Protein AF-A0A7H9EJ75-F1 (afdb_monomer)

Foldseek 3Di:
DAEDEDEPCLDPVNVVVLVVCVVPDPYAYEYEEACCCPSVVVVDDPSYHYQHDHPVPVVSVVVSD

InterPro domains:
  IPR016040 NAD(P)-binding domain [PF13460] (8-65)
  IPR036291 NAD(P)-bin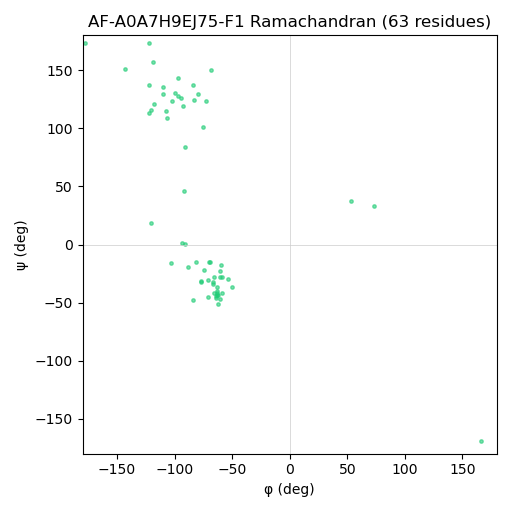ding domain superfamily [SSF51735] (1-65)

Structure (mmCIF, N/CA/C/O backbone):
data_AF-A0A7H9EJ75-F1
#
_entry.id   AF-A0A7H9EJ75-F1
#
loop_
_atom_site.group_PDB
_atom_site.id
_atom_site.ty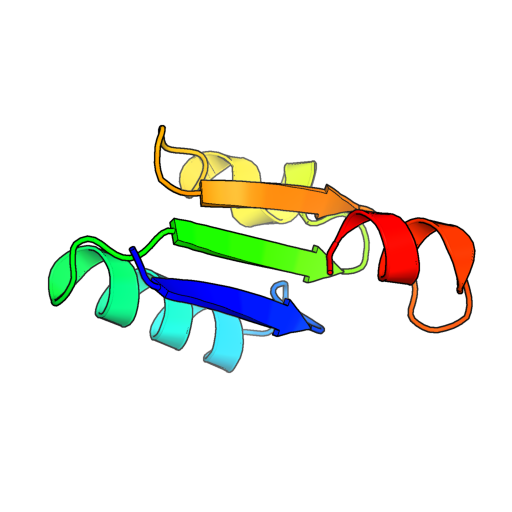pe_symbol
_atom_site.label_atom_id
_atom_site.label_alt_id
_atom_site.label_comp_id
_atom_site.label_asym_id
_atom_site.label_entity_id
_atom_site.label_seq_id
_atom_site.pdbx_PDB_ins_code
_atom_site.Cartn_x
_atom_site.Cartn_y
_atom_site.Cartn_z
_atom_site.occupancy
_atom_site.B_iso_or_equiv
_atom_site.auth_seq_id
_atom_site.auth_comp_id
_atom_site.auth_asym_id
_atom_site.auth_atom_id
_atom_site.pdbx_PDB_model_num
ATOM 1 N N . MET A 1 1 ? -19.061 -5.477 1.493 1.00 59.72 1 MET A N 1
ATOM 2 C CA . MET A 1 1 ? -17.641 -5.242 1.828 1.00 59.72 1 MET A CA 1
ATOM 3 C C . MET A 1 1 ? -17.125 -4.116 0.947 1.00 59.72 1 MET A C 1
ATOM 5 O O . MET A 1 1 ? -17.609 -3.999 -0.175 1.00 59.72 1 MET A O 1
ATOM 9 N N . LYS A 1 2 ? -16.247 -3.244 1.454 1.00 81.12 2 LYS A N 1
ATOM 10 C CA . LYS A 1 2 ? -15.685 -2.117 0.691 1.00 81.12 2 LYS A CA 1
ATOM 11 C C . LYS A 1 2 ? -14.208 -2.399 0.431 1.00 81.12 2 LYS A C 1
ATOM 13 O O . LYS A 1 2 ? -13.491 -2.733 1.366 1.00 81.12 2 LYS A O 1
ATOM 18 N N . LYS A 1 3 ? -13.795 -2.272 -0.828 1.00 85.88 3 LYS A N 1
ATOM 19 C CA . LYS A 1 3 ? -12.415 -2.451 -1.280 1.00 85.88 3 LYS A CA 1
ATOM 20 C C . LYS A 1 3 ? -11.846 -1.097 -1.682 1.00 85.88 3 LYS A C 1
ATOM 22 O O . LYS A 1 3 ? -12.533 -0.319 -2.346 1.00 85.88 3 LYS A O 1
ATOM 27 N N . ILE A 1 4 ? -10.620 -0.813 -1.259 1.00 87.12 4 ILE A N 1
ATOM 28 C CA . ILE A 1 4 ? -9.918 0.432 -1.573 1.00 87.12 4 ILE A CA 1
ATOM 29 C C . ILE A 1 4 ? -8.663 0.099 -2.370 1.00 87.12 4 ILE A C 1
ATOM 31 O O . ILE A 1 4 ? -7.782 -0.615 -1.898 1.00 87.12 4 ILE A O 1
ATOM 35 N N . LEU A 1 5 ? -8.581 0.656 -3.576 1.00 88.94 5 LEU A N 1
ATOM 36 C CA . LEU A 1 5 ? -7.397 0.595 -4.422 1.00 88.94 5 LEU A CA 1
ATOM 37 C C . LEU A 1 5 ? -6.526 1.832 -4.181 1.00 88.94 5 LEU A C 1
ATOM 39 O O . LEU A 1 5 ? -6.949 2.963 -4.426 1.00 88.94 5 LEU A O 1
ATOM 43 N N . VAL A 1 6 ? -5.293 1.615 -3.732 1.00 87.25 6 VAL A N 1
ATOM 44 C CA . VAL A 1 6 ? -4.290 2.659 -3.515 1.00 87.25 6 VAL A CA 1
ATOM 45 C C . VAL A 1 6 ? -3.240 2.573 -4.613 1.00 87.25 6 VAL A C 1
ATOM 47 O O . VAL A 1 6 ? -2.404 1.667 -4.641 1.00 87.25 6 VAL A O 1
ATOM 50 N N . LEU A 1 7 ? -3.258 3.549 -5.515 1.00 87.50 7 LEU A N 1
ATOM 51 C CA . LEU A 1 7 ? -2.262 3.669 -6.573 1.00 87.50 7 LEU A CA 1
ATOM 52 C C . LEU A 1 7 ? -1.010 4.394 -6.064 1.00 87.50 7 LEU A C 1
ATOM 54 O O . LEU A 1 7 ? -1.102 5.404 -5.370 1.00 87.50 7 LEU A O 1
ATOM 58 N N . GLY A 1 8 ? 0.176 3.905 -6.432 1.00 84.44 8 GLY A N 1
ATOM 59 C CA . GLY A 1 8 ? 1.435 4.468 -5.938 1.00 84.44 8 GLY A CA 1
ATOM 60 C C . GLY A 1 8 ? 1.711 4.107 -4.475 1.00 84.44 8 GLY A C 1
ATOM 61 O O . GLY A 1 8 ? 2.326 4.889 -3.748 1.00 84.44 8 GLY A O 1
ATOM 62 N N . ALA A 1 9 ? 1.288 2.914 -4.047 1.00 85.12 9 ALA A N 1
ATOM 63 C CA . ALA A 1 9 ? 1.334 2.473 -2.652 1.00 85.12 9 ALA A CA 1
ATOM 64 C C . ALA A 1 9 ? 2.742 2.436 -2.024 1.00 85.12 9 ALA A C 1
ATOM 66 O O . ALA A 1 9 ? 2.884 2.444 -0.804 1.00 85.12 9 ALA A O 1
ATOM 67 N N . ALA A 1 10 ? 3.796 2.440 -2.843 1.00 81.50 10 ALA A N 1
ATOM 68 C CA . ALA A 1 10 ? 5.180 2.519 -2.380 1.00 81.50 10 ALA A CA 1
ATOM 69 C C . ALA A 1 10 ? 5.556 3.890 -1.768 1.00 81.50 10 ALA A C 1
ATOM 71 O O . ALA A 1 10 ? 6.588 4.000 -1.103 1.00 81.50 10 ALA A O 1
ATOM 72 N N . GLY A 1 11 ? 4.746 4.936 -1.974 1.00 83.00 11 GLY A N 1
ATOM 73 C CA . GLY A 1 11 ? 4.976 6.262 -1.397 1.00 83.00 11 GLY A CA 1
ATOM 74 C C . GLY A 1 11 ? 4.805 6.292 0.128 1.00 83.00 11 GLY A C 1
ATOM 75 O O . GLY A 1 11 ? 3.994 5.561 0.689 1.00 83.00 11 GLY A O 1
ATOM 76 N N . GLN A 1 12 ? 5.537 7.174 0.819 1.00 84.06 12 GLN A N 1
ATOM 77 C CA . GLN A 1 12 ? 5.485 7.273 2.289 1.00 84.06 12 GLN A CA 1
ATOM 78 C C . GLN A 1 12 ? 4.077 7.582 2.823 1.00 84.06 12 GLN A C 1
ATOM 80 O O . GLN A 1 12 ? 3.640 6.958 3.787 1.00 84.06 12 GLN A O 1
ATOM 85 N N . ILE A 1 13 ? 3.346 8.487 2.162 1.00 86.31 13 ILE A N 1
ATOM 86 C CA . ILE A 1 13 ? 1.966 8.835 2.535 1.00 86.31 13 ILE A CA 1
ATOM 87 C C . ILE A 1 13 ? 1.046 7.625 2.362 1.00 86.31 13 ILE A C 1
ATOM 89 O O . ILE A 1 13 ? 0.280 7.297 3.262 1.00 86.31 13 ILE A O 1
ATOM 93 N N . ALA A 1 14 ? 1.153 6.928 1.229 1.00 85.75 14 ALA A N 1
ATOM 94 C CA . ALA A 1 14 ? 0.316 5.772 0.936 1.00 85.75 14 ALA A CA 1
ATOM 95 C C . ALA A 1 14 ? 0.550 4.622 1.928 1.00 85.75 14 ALA A C 1
ATOM 97 O O . ALA A 1 14 ? -0.408 3.973 2.345 1.00 85.75 14 ALA A O 1
ATOM 98 N N . ARG A 1 15 ? 1.794 4.417 2.380 1.00 83.69 15 ARG A N 1
ATOM 99 C CA . ARG A 1 15 ? 2.127 3.445 3.437 1.00 83.69 15 ARG A CA 1
ATOM 100 C C . ARG A 1 15 ? 1.444 3.784 4.758 1.00 83.69 15 ARG A C 1
ATOM 102 O O . ARG A 1 15 ? 0.765 2.930 5.317 1.00 83.69 15 ARG A O 1
ATOM 109 N N . GLN A 1 16 ? 1.577 5.027 5.222 1.00 87.31 16 GLN A N 1
ATOM 110 C CA . GLN A 1 16 ? 0.942 5.474 6.467 1.00 87.31 16 GLN A CA 1
ATOM 111 C C . GLN A 1 16 ? -0.586 5.420 6.387 1.00 87.31 16 GLN A C 1
ATOM 113 O O . GLN A 1 16 ? -1.239 5.007 7.343 1.00 87.31 16 GLN A O 1
ATOM 118 N N . PHE A 1 17 ? -1.154 5.805 5.242 1.00 87.56 17 PHE A N 1
ATOM 119 C CA . PHE A 1 17 ? -2.585 5.693 4.983 1.00 87.56 17 PHE A CA 1
ATOM 120 C C . PHE A 1 17 ? -3.051 4.237 5.061 1.00 87.56 17 PHE A C 1
ATOM 122 O O . PHE A 1 17 ? -4.013 3.946 5.761 1.00 87.56 17 PHE A O 1
ATOM 129 N N . SER A 1 18 ? -2.328 3.321 4.413 1.00 85.44 18 SER A N 1
ATOM 130 C CA . SER A 1 18 ? -2.675 1.897 4.397 1.00 85.44 18 SER A CA 1
ATOM 131 C C . SER A 1 18 ? -2.625 1.282 5.794 1.00 85.44 18 SER A C 1
ATOM 133 O O . SER A 1 18 ? -3.546 0.580 6.189 1.00 85.44 18 SER A O 1
ATOM 135 N N . GLN A 1 19 ? -1.589 1.603 6.574 1.00 86.38 19 GLN A N 1
ATOM 136 C CA . GLN A 1 19 ? -1.456 1.141 7.959 1.00 86.38 19 GLN A CA 1
ATOM 137 C C . GLN A 1 19 ? -2.588 1.649 8.857 1.00 86.38 19 GLN A C 1
ATOM 139 O O . GLN A 1 19 ? -3.134 0.879 9.639 1.00 86.38 1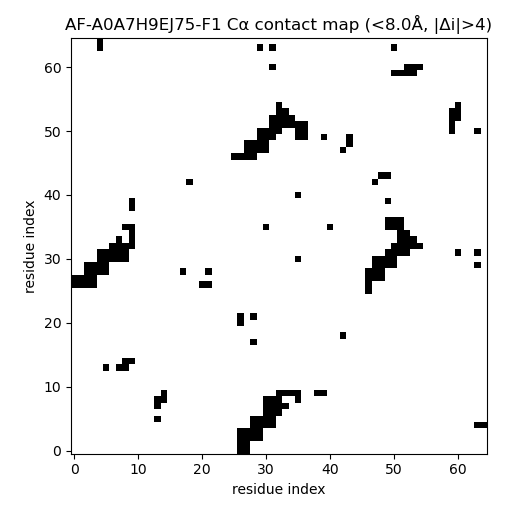9 GLN A O 1
ATOM 144 N N . ARG A 1 20 ? -2.960 2.930 8.740 1.00 88.00 20 ARG A N 1
ATOM 145 C CA . ARG A 1 20 ? -4.097 3.486 9.488 1.00 88.00 20 ARG A CA 1
ATOM 146 C C . ARG A 1 20 ? -5.411 2.837 9.087 1.00 88.00 20 ARG A C 1
ATOM 148 O O . ARG A 1 20 ? -6.199 2.482 9.951 1.00 88.00 20 ARG A O 1
ATOM 155 N N . LEU A 1 21 ? -5.625 2.658 7.788 1.00 86.38 21 LEU A N 1
ATOM 156 C CA . LEU A 1 21 ? -6.857 2.077 7.277 1.00 86.38 21 LEU A CA 1
ATOM 157 C C . LEU A 1 21 ? -7.032 0.630 7.758 1.00 86.38 21 LEU A C 1
ATOM 159 O O . LEU A 1 21 ? -8.122 0.280 8.192 1.00 86.38 21 LEU A O 1
ATOM 163 N N . LEU A 1 22 ? -5.961 -0.166 7.770 1.00 83.81 22 LEU A N 1
ATOM 164 C CA . LEU A 1 22 ? -5.968 -1.527 8.322 1.00 83.81 22 LEU A CA 1
ATOM 165 C C . LEU A 1 22 ? -6.166 -1.561 9.844 1.00 83.81 22 LEU A C 1
ATOM 167 O O . LEU A 1 22 ? -6.758 -2.497 10.367 1.00 83.81 22 LEU A O 1
ATOM 171 N N . ALA A 1 23 ? -5.677 -0.550 10.567 1.00 86.62 23 ALA A N 1
ATOM 172 C CA . ALA A 1 23 ? -5.841 -0.470 12.018 1.00 86.62 23 ALA A CA 1
ATOM 173 C C . ALA A 1 23 ? -7.250 -0.018 12.441 1.00 86.62 23 ALA A C 1
ATOM 175 O O . ALA A 1 23 ? -7.722 -0.387 13.513 1.00 86.62 23 ALA A O 1
ATOM 176 N N . GLU A 1 24 ? -7.904 0.812 11.627 1.00 86.75 24 GLU A N 1
ATOM 177 C CA . GLU A 1 24 ? -9.185 1.442 11.964 1.00 86.75 24 GLU A CA 1
ATOM 178 C C . GLU A 1 24 ? -10.382 0.776 11.272 1.00 86.75 24 GLU A C 1
ATOM 180 O O . GLU A 1 24 ? -11.528 1.018 11.658 1.00 86.75 24 GLU A O 1
ATOM 185 N N . THR A 1 25 ? -10.149 -0.043 10.240 1.00 84.44 25 THR A N 1
ATOM 186 C CA . THR A 1 25 ? -11.217 -0.626 9.421 1.00 84.44 25 THR A CA 1
ATOM 187 C C . THR A 1 25 ? -10.915 -2.056 8.978 1.00 84.44 25 THR A C 1
ATOM 189 O O . THR A 1 25 ? -9.772 -2.420 8.737 1.00 84.44 25 THR A O 1
ATOM 192 N N . ASP A 1 26 ? -11.977 -2.836 8.787 1.00 83.81 26 ASP A N 1
ATOM 193 C CA . ASP A 1 26 ? -11.958 -4.198 8.229 1.00 83.81 26 ASP A CA 1
ATOM 194 C C . ASP A 1 26 ? -12.165 -4.146 6.696 1.00 83.81 26 ASP A C 1
ATOM 196 O O . ASP A 1 26 ? -13.075 -4.751 6.123 1.00 83.81 26 ASP A O 1
ATOM 200 N N . MET A 1 27 ? -11.445 -3.236 6.028 1.00 85.44 27 MET A N 1
ATOM 201 C CA . MET A 1 27 ? -11.553 -3.037 4.579 1.00 85.44 27 MET A CA 1
ATOM 202 C C . MET A 1 27 ? -10.448 -3.786 3.844 1.00 85.44 27 MET A C 1
ATOM 204 O O . MET A 1 27 ? -9.292 -3.780 4.257 1.00 85.44 27 MET A O 1
ATOM 208 N N . GLU A 1 28 ? -10.787 -4.336 2.678 1.00 88.38 28 GLU A N 1
ATOM 209 C CA . GLU A 1 28 ? -9.785 -4.899 1.778 1.00 88.38 28 GLU A CA 1
ATOM 210 C C . GLU A 1 28 ? -8.988 -3.774 1.109 1.00 88.38 28 GLU A C 1
ATOM 212 O O . GLU A 1 28 ? -9.556 -2.919 0.415 1.00 88.38 28 GLU A O 1
ATOM 217 N N . LEU A 1 29 ? -7.666 -3.801 1.265 1.00 89.12 29 LEU A N 1
ATOM 218 C CA . LEU A 1 29 ? -6.762 -2.913 0.546 1.00 89.12 29 LEU A CA 1
ATOM 219 C C . LEU A 1 29 ? -6.137 -3.631 -0.638 1.00 89.12 29 LEU A C 1
ATOM 221 O O . LEU A 1 29 ? -5.524 -4.687 -0.505 1.00 89.12 29 LEU A O 1
ATOM 225 N N . VAL A 1 30 ? -6.206 -2.987 -1.795 1.00 90.19 30 VAL A N 1
ATOM 226 C CA . VAL A 1 30 ? -5.385 -3.334 -2.949 1.00 90.19 30 VAL A CA 1
ATOM 227 C C . VAL A 1 30 ? -4.341 -2.246 -3.104 1.00 90.19 30 VAL A C 1
ATOM 229 O O . VAL A 1 30 ? -4.654 -1.084 -3.349 1.00 90.19 30 VAL A O 1
ATOM 232 N N . LEU A 1 31 ? -3.083 -2.609 -2.927 1.00 88.94 31 LEU A N 1
ATOM 233 C CA . LEU A 1 31 ? -1.955 -1.717 -3.106 1.00 88.94 31 LEU A CA 1
ATOM 234 C C . LEU A 1 31 ? -1.394 -1.955 -4.508 1.00 88.94 31 LEU A C 1
ATOM 236 O O . LEU A 1 31 ? -1.097 -3.090 -4.872 1.00 88.94 31 LEU A O 1
ATOM 240 N N . TYR A 1 32 ? -1.240 -0.891 -5.294 1.00 89.31 32 TYR A N 1
ATOM 241 C CA . TYR A 1 32 ? -0.696 -0.961 -6.649 1.00 89.31 32 TYR A CA 1
ATOM 242 C C . TYR A 1 32 ? 0.537 -0.078 -6.798 1.00 89.31 32 TYR A C 1
ATOM 244 O O . TYR A 1 32 ? 0.557 1.082 -6.364 1.00 89.31 32 TYR A O 1
ATOM 252 N N . GLY A 1 33 ? 1.565 -0.586 -7.470 1.00 86.62 33 GLY A N 1
ATOM 253 C CA . GLY A 1 33 ? 2.710 0.231 -7.854 1.00 86.62 33 GLY A CA 1
ATOM 254 C C . GLY A 1 33 ? 3.919 -0.573 -8.305 1.00 86.62 33 GLY A C 1
ATOM 255 O O . GLY A 1 33 ? 3.864 -1.780 -8.508 1.00 86.62 33 GLY A O 1
ATOM 256 N N . ARG A 1 34 ? 5.051 0.113 -8.454 1.00 84.94 34 ARG A N 1
ATOM 257 C CA . ARG A 1 34 ? 6.283 -0.519 -8.923 1.00 84.94 34 ARG A CA 1
ATOM 258 C C . ARG A 1 34 ? 7.014 -1.197 -7.764 1.00 84.94 34 ARG A C 1
ATOM 260 O O . ARG A 1 34 ? 7.374 -0.516 -6.805 1.00 84.94 34 ARG A O 1
ATOM 267 N N . ASN A 1 35 ? 7.300 -2.492 -7.897 1.00 82.44 35 ASN A N 1
ATOM 268 C CA . ASN A 1 35 ? 8.046 -3.303 -6.923 1.00 82.44 35 ASN A CA 1
ATOM 269 C C . ASN A 1 35 ? 7.465 -3.230 -5.502 1.00 82.44 35 ASN A C 1
ATOM 271 O O . ASN A 1 35 ? 8.208 -3.166 -4.510 1.00 82.44 35 ASN A O 1
ATOM 275 N N . ILE A 1 36 ? 6.140 -3.188 -5.386 1.00 85.12 36 ILE A N 1
ATOM 276 C CA . ILE A 1 36 ? 5.493 -3.098 -4.080 1.00 85.12 36 ILE A CA 1
ATOM 277 C C . ILE A 1 36 ? 5.504 -4.444 -3.383 1.00 85.12 36 ILE A C 1
ATOM 279 O O . ILE A 1 36 ? 5.598 -4.452 -2.161 1.00 85.12 36 ILE A O 1
ATOM 283 N N . SER A 1 37 ? 5.436 -5.563 -4.110 1.00 82.44 37 SER A N 1
ATOM 284 C CA . SER A 1 37 ? 5.462 -6.881 -3.464 1.00 82.44 37 SER A CA 1
ATOM 285 C C . SER A 1 37 ? 6.750 -7.088 -2.679 1.00 82.44 37 SER A C 1
ATOM 287 O O . SER A 1 37 ? 6.742 -7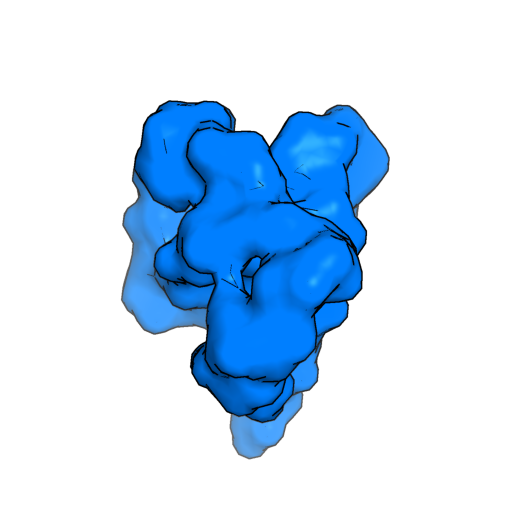.767 -1.661 1.00 82.44 37 SER A O 1
ATOM 289 N N . THR A 1 38 ? 7.839 -6.439 -3.100 1.00 83.88 38 THR A N 1
ATOM 290 C CA . THR A 1 38 ? 9.103 -6.391 -2.359 1.00 83.88 38 THR A CA 1
ATOM 291 C C . THR A 1 38 ? 9.100 -5.289 -1.299 1.00 83.88 38 THR A C 1
ATOM 293 O O . THR A 1 38 ? 9.463 -5.526 -0.151 1.00 83.88 38 THR A O 1
ATOM 296 N N . SER A 1 39 ? 8.684 -4.070 -1.660 1.00 78.38 39 SER A N 1
ATOM 297 C CA . SER A 1 39 ? 8.781 -2.899 -0.771 1.00 78.38 39 SER A CA 1
ATOM 298 C C . SER A 1 39 ? 7.798 -2.942 0.404 1.00 78.38 39 SER A C 1
ATOM 300 O O . SER A 1 39 ? 8.069 -2.384 1.466 1.00 78.38 39 SER A O 1
ATOM 302 N N . LEU A 1 40 ? 6.642 -3.572 0.211 1.00 80.75 40 LEU A N 1
ATOM 303 C CA . LEU A 1 40 ? 5.518 -3.651 1.145 1.00 80.75 40 LEU A CA 1
ATOM 304 C C . LEU A 1 40 ? 5.191 -5.095 1.524 1.00 80.75 40 LEU A C 1
ATOM 306 O O . LEU A 1 40 ? 4.110 -5.341 2.042 1.00 80.75 40 LEU A O 1
ATOM 310 N N . ALA A 1 41 ? 6.121 -6.035 1.322 1.00 79.94 41 ALA A N 1
ATOM 311 C CA . ALA A 1 41 ? 5.945 -7.440 1.697 1.00 79.94 41 ALA A CA 1
ATOM 312 C C . ALA A 1 41 ? 5.464 -7.606 3.150 1.00 79.94 41 ALA A C 1
ATOM 314 O O . ALA A 1 41 ? 4.637 -8.461 3.439 1.00 79.94 41 ALA A O 1
ATOM 315 N N . ALA A 1 42 ? 5.951 -6.745 4.049 1.00 81.62 42 ALA A N 1
ATOM 316 C CA . ALA A 1 42 ? 5.594 -6.740 5.465 1.00 81.62 42 ALA A CA 1
ATOM 317 C C . ALA A 1 42 ? 4.149 -6.290 5.759 1.00 81.62 42 ALA A C 1
ATOM 319 O O . ALA A 1 42 ? 3.683 -6.493 6.870 1.00 81.62 42 ALA A O 1
ATOM 320 N N . LEU A 1 43 ? 3.459 -5.662 4.800 1.00 76.12 43 LEU A N 1
ATOM 321 C CA . LEU A 1 43 ? 2.041 -5.294 4.913 1.00 76.12 43 LEU A CA 1
ATOM 322 C C . LEU A 1 43 ? 1.116 -6.364 4.320 1.00 76.12 43 LEU A C 1
ATOM 324 O O . LEU A 1 43 ? -0.090 -6.151 4.265 1.00 76.12 43 LEU A O 1
ATOM 328 N N . LYS A 1 44 ? 1.661 -7.475 3.810 1.00 76.25 44 LYS A N 1
ATOM 329 C CA . LYS A 1 44 ? 0.861 -8.536 3.203 1.00 76.25 44 LYS A CA 1
ATOM 330 C C . LYS A 1 44 ? 0.162 -9.345 4.298 1.00 76.25 44 LYS A C 1
ATOM 332 O O . LYS A 1 44 ? 0.770 -10.216 4.910 1.00 76.25 44 LYS A O 1
ATOM 337 N N . GLU A 1 45 ? -1.117 -9.058 4.490 1.00 78.94 45 GLU A N 1
ATOM 338 C CA . GLU A 1 45 ? -2.051 -9.807 5.336 1.00 78.94 45 GLU A CA 1
ATOM 339 C C . GLU A 1 45 ? -3.248 -10.285 4.498 1.00 78.94 45 GLU A C 1
ATOM 341 O O . GL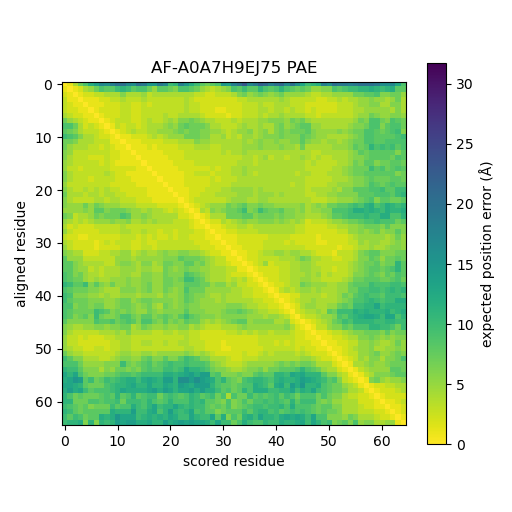U A 1 45 ? -3.375 -9.894 3.337 1.00 78.94 45 GLU A O 1
ATOM 346 N N . ASP A 1 46 ? -4.142 -11.104 5.063 1.00 78.12 46 ASP A N 1
ATOM 347 C CA . ASP A 1 46 ? -5.331 -11.626 4.360 1.00 78.12 46 ASP A CA 1
ATOM 348 C C . ASP A 1 46 ? -6.201 -10.523 3.729 1.00 78.12 46 ASP A C 1
ATOM 350 O O . ASP A 1 46 ? -6.807 -10.723 2.679 1.00 78.12 46 ASP A O 1
ATOM 354 N N . GLN A 1 47 ? -6.212 -9.329 4.328 1.00 83.38 47 GLN A N 1
ATOM 355 C CA . GLN A 1 47 ? -6.985 -8.175 3.857 1.00 83.38 47 GLN A CA 1
ATOM 356 C C . G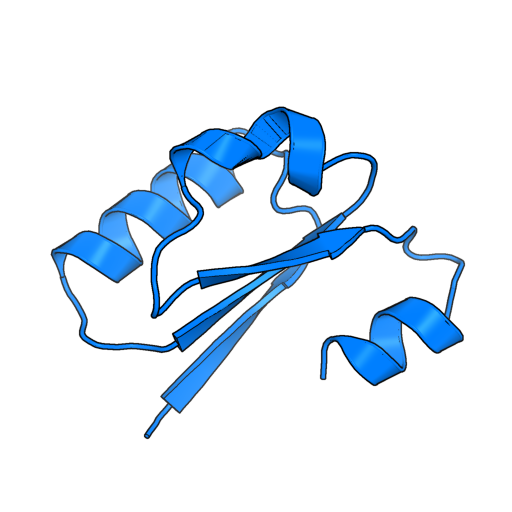LN A 1 47 ? -6.210 -7.270 2.878 1.00 83.38 47 GLN A C 1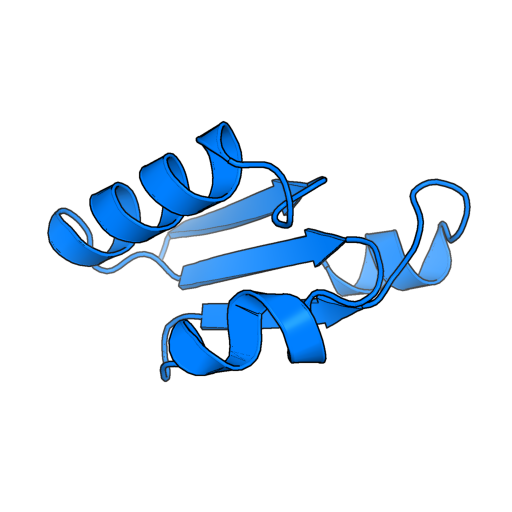
ATOM 358 O O . GLN A 1 47 ? -6.747 -6.260 2.421 1.00 83.38 47 GLN A O 1
ATOM 363 N N . VAL A 1 48 ? -4.952 -7.599 2.548 1.00 87.25 48 VAL A N 1
ATOM 364 C CA . VAL A 1 48 ? -4.066 -6.765 1.719 1.00 87.25 48 VAL A CA 1
ATOM 365 C C . VAL A 1 48 ? -3.586 -7.517 0.483 1.00 87.25 48 VAL A C 1
ATOM 367 O O . VAL A 1 48 ? -2.757 -8.425 0.538 1.00 87.25 48 VAL A O 1
ATOM 370 N N . SER A 1 49 ? -4.039 -7.058 -0.678 1.00 88.88 49 SER A N 1
ATOM 371 C CA . SER A 1 49 ? -3.549 -7.506 -1.979 1.00 88.88 49 SER A CA 1
ATOM 372 C C . SER A 1 49 ? -2.457 -6.573 -2.486 1.00 88.88 49 SER A C 1
ATOM 374 O O . SER A 1 49 ? -2.657 -5.365 -2.592 1.00 88.88 49 SER A O 1
ATOM 376 N N . LEU A 1 50 ? -1.299 -7.133 -2.830 1.00 87.44 50 LEU A N 1
ATOM 377 C CA . LEU A 1 50 ? -0.200 -6.397 -3.447 1.00 87.44 50 LEU A CA 1
ATOM 378 C C . LEU A 1 50 ? -0.171 -6.694 -4.946 1.00 87.44 50 LEU A C 1
ATOM 380 O O . LEU A 1 50 ? -0.071 -7.856 -5.336 1.00 87.44 50 LEU A O 1
ATOM 384 N N . VAL A 1 51 ? -0.247 -5.653 -5.773 1.00 86.94 51 VAL A N 1
ATOM 385 C CA . VAL A 1 51 ? -0.196 -5.763 -7.233 1.00 86.94 51 VAL A CA 1
ATOM 386 C C . VAL A 1 51 ? 0.982 -4.948 -7.751 1.00 86.94 51 VAL A C 1
ATOM 388 O O . VAL A 1 51 ? 1.030 -3.721 -7.620 1.00 86.94 51 VAL A O 1
ATOM 391 N N . ASP A 1 52 ? 1.949 -5.640 -8.349 1.00 86.25 52 ASP A N 1
ATOM 392 C CA . ASP A 1 52 ? 3.0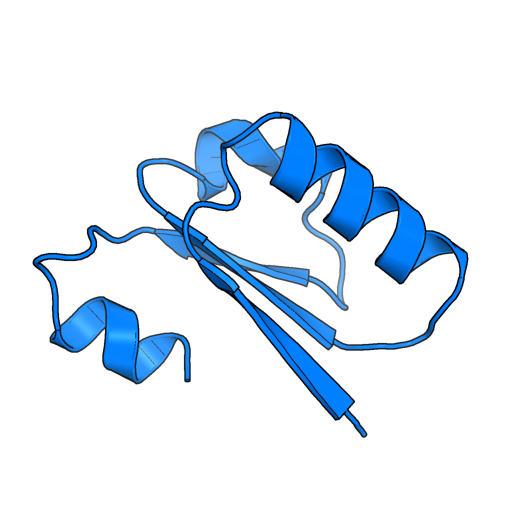53 -4.987 -9.039 1.00 86.25 52 ASP A CA 1
ATOM 393 C C . ASP A 1 52 ? 2.615 -4.524 -10.428 1.00 86.25 52 ASP A C 1
ATOM 395 O O . ASP A 1 52 ? 2.080 -5.291 -11.226 1.00 86.25 52 ASP A O 1
ATOM 399 N N . GLY A 1 53 ? 2.890 -3.264 -10.737 1.00 82.19 53 GLY A N 1
ATOM 400 C CA . GLY A 1 53 ? 2.612 -2.691 -12.041 1.00 82.19 53 GLY A CA 1
ATOM 401 C C . GLY A 1 53 ? 3.075 -1.245 -12.155 1.00 82.19 53 GLY A C 1
ATOM 402 O O . GLY A 1 53 ? 3.545 -0.617 -11.204 1.00 82.19 53 GLY A O 1
ATOM 403 N N . THR A 1 54 ? 2.973 -0.693 -13.356 1.00 79.19 54 THR A N 1
ATOM 404 C CA . THR A 1 54 ? 3.272 0.722 -13.610 1.00 79.19 54 THR A CA 1
ATOM 405 C C . THR A 1 54 ? 2.031 1.426 -14.137 1.00 79.19 54 THR A C 1
ATOM 407 O O . THR A 1 54 ? 1.143 0.790 -14.688 1.00 79.19 54 THR A O 1
ATOM 410 N N . PHE A 1 55 ? 1.933 2.747 -13.991 1.00 73.00 55 PHE A N 1
ATOM 411 C CA . PHE A 1 55 ? 0.768 3.496 -14.489 1.00 73.00 55 PHE A CA 1
ATOM 412 C C . PHE A 1 55 ? 0.561 3.390 -16.006 1.00 73.00 55 PHE A C 1
ATOM 414 O O . PHE A 1 55 ? -0.542 3.601 -16.491 1.00 73.00 55 PHE A O 1
ATOM 421 N N . GLN A 1 56 ? 1.623 3.068 -16.744 1.00 73.94 56 GLN A N 1
ATOM 422 C CA . GLN A 1 56 ? 1.580 2.860 -18.191 1.00 73.94 56 GLN A CA 1
ATOM 423 C C . GLN A 1 56 ? 1.076 1.456 -18.554 1.00 73.94 56 GLN A C 1
ATOM 425 O O . GLN A 1 56 ? 0.700 1.210 -19.696 1.00 73.94 56 GLN A O 1
ATOM 430 N N . ASP A 1 57 ? 1.045 0.539 -17.585 1.00 73.19 57 ASP A N 1
ATOM 431 C CA . ASP A 1 57 ? 0.566 -0.822 -17.764 1.00 73.19 57 ASP A CA 1
ATOM 432 C C . ASP A 1 57 ? -0.934 -0.895 -17.454 1.00 73.19 57 ASP A C 1
ATOM 434 O O . ASP A 1 57 ? -1.377 -1.216 -16.349 1.00 73.19 57 ASP A O 1
ATOM 438 N N . GLN A 1 58 ? -1.736 -0.552 -18.462 1.00 72.50 58 GLN A N 1
ATOM 439 C CA . GLN A 1 58 ? -3.197 -0.555 -18.372 1.00 72.50 58 GLN A CA 1
ATOM 440 C C . GLN A 1 58 ? -3.755 -1.942 -18.008 1.00 72.50 58 GLN A C 1
ATOM 442 O O . GLN A 1 58 ? -4.806 -2.036 -17.375 1.00 72.50 58 GLN A O 1
ATOM 447 N N . LYS A 1 59 ? -3.046 -3.020 -18.367 1.00 72.19 59 LYS A N 1
ATOM 448 C CA . LYS A 1 59 ? -3.455 -4.392 -18.054 1.00 72.19 59 LYS A CA 1
ATOM 449 C C . LYS A 1 59 ? -3.295 -4.685 -16.564 1.00 72.19 59 LYS A C 1
ATOM 451 O O . LYS A 1 59 ? -4.213 -5.228 -15.956 1.00 72.19 59 LYS A O 1
ATOM 456 N N . ALA A 1 60 ? -2.169 -4.286 -15.977 1.00 70.69 60 ALA A N 1
ATOM 457 C CA . ALA A 1 60 ? -1.945 -4.410 -14.539 1.00 70.69 60 ALA A CA 1
ATOM 458 C C . ALA A 1 60 ? -2.894 -3.502 -13.732 1.00 70.69 60 ALA A C 1
ATOM 460 O O . ALA A 1 60 ? -3.386 -3.906 -12.681 1.00 70.69 60 ALA A O 1
ATOM 461 N N . LEU A 1 61 ? -3.240 -2.321 -14.261 1.00 73.25 61 LEU A N 1
ATOM 462 C CA . LEU A 1 61 ? -4.240 -1.442 -13.649 1.00 73.25 61 LEU A CA 1
ATOM 463 C C . LEU A 1 61 ? -5.650 -2.059 -13.660 1.00 73.25 61 LEU A C 1
ATOM 465 O O . LEU A 1 61 ? -6.350 -1.990 -12.655 1.00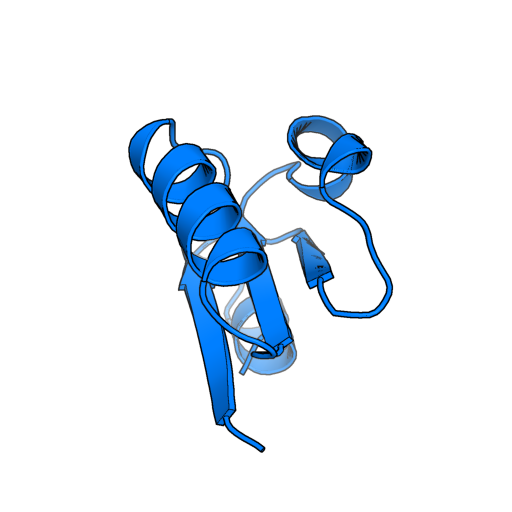 73.25 61 LEU A O 1
ATOM 469 N N . MET A 1 62 ? -6.055 -2.700 -14.763 1.00 75.94 62 MET A N 1
ATOM 470 C CA . MET A 1 62 ? -7.339 -3.412 -14.844 1.00 75.94 62 MET A CA 1
ATOM 471 C C . MET A 1 62 ? -7.416 -4.629 -13.919 1.00 75.94 62 MET A C 1
ATOM 473 O O . MET A 1 62 ? -8.508 -4.979 -13.499 1.00 75.94 62 MET A O 1
ATOM 477 N N . GLN A 1 63 ? -6.291 -5.274 -13.602 1.00 74.81 63 GLN A N 1
ATOM 478 C CA . GLN A 1 63 ? -6.261 -6.368 -12.622 1.00 74.81 63 GLN A CA 1
ATOM 479 C C . GLN A 1 63 ? -6.387 -5.883 -11.174 1.00 74.81 63 GLN A C 1
ATOM 481 O O . GLN A 1 63 ? -6.736 -6.672 -10.301 1.00 74.81 63 GLN A O 1
ATOM 486 N N . ALA A 1 64 ? -6.054 -4.618 -10.915 1.00 72.75 64 ALA A N 1
ATOM 487 C CA . ALA A 1 64 ? -6.102 -4.033 -9.581 1.00 72.75 64 ALA A CA 1
ATOM 488 C C . ALA A 1 64 ? -7.473 -3.416 -9.233 1.00 72.75 64 ALA A C 1
ATOM 490 O O . ALA A 1 64 ? -7.742 -3.197 -8.050 1.00 72.75 64 ALA A O 1
ATOM 491 N N . LEU A 1 65 ? -8.297 -3.115 -10.246 1.00 73.12 65 LEU A N 1
ATOM 492 C CA . LEU A 1 65 ? -9.690 -2.657 -10.125 1.00 73.12 65 LEU A CA 1
ATOM 493 C C . LEU A 1 65 ? -10.621 -3.799 -9.701 1.00 73.12 65 LEU A C 1
ATOM 495 O O . LEU A 1 65 ? -11.482 -3.535 -8.832 1.00 73.12 65 LEU A O 1
#

Radius of gyration: 10.89 Å; Cα contacts (8 Å, |Δi|>4): 102; chains: 1; bounding box: 27×20×30 Å

Mean predicted aligned error: 5.35 Å

Sequence (65 aa):
MKKILVLGAAGQIARQFSQRLLAETDMELVLYGRNISTSLAALKEDQVSLVDGTFQDQKALMQAL

pLDDT: mean 82.33, std 6.01, range [59.72, 90.19]

Secondary structure (DSSP, 8-state):
--EEEEETTTSHHHHHHHHHHHHH--PEEEEEETTHHHHTGGG--TTEEEEE--TT-HHHHHHH-

Solvent-accessible surface area (backbone atoms only — not comparable to full-atom values): 3789 Å² total; per-residue (Å²): 139,62,75,47,71,39,79,52,33,75,40,73,67,43,43,57,50,50,54,50,46,59,74,76,39,99,47,39,38,31,36,28,20,71,63,25,58,72,77,44,46,92,64,62,46,99,52,34,47,72,41,64,33,50,94,86,36,62,68,48,51,62,74,59,108

Nearest PDB structures (foldseek):
  3slg-assembly1_A  TM=8.287E-01  e=1.233E-03  Burkholderia pseudomallei 1710b
  3slg-assembly4_D  TM=8.299E-01  e=3.204E-03  Burkholderia pseudomallei 1710b
  3slg-assembly3_C  TM=8.300E-01  e=4.506E-03  Burkholderia pseudomallei 1710b
  4wkg-assembly1_A  TM=8.474E-01  e=1.539E-02  Escherichia coli K-12
  1z73-assembly1_A  TM=8.269E-01  e=3.489E-02  Escherichia coli

Organism: NCBI:txid228229